Protein AF-A0A7S1W4M6-F1 (afdb_monomer)

Radius of gyration: 23.09 Å; Cα contacts (8 Å, |Δi|>4): 382; chains: 1; bounding box: 36×62×51 Å

Sequence (171 aa):
RIACGYRHSAAVGVDGSVFTWGWGGHGQLGHGDWKGLQRPQLVQALPRRVRDVACGGSHTLFVVDAAAGPGKTALHACGRNDDGQLGLGTAESACLPALISLDADIKCCALGWAHSLVIAESTPEVRARSTLLSQRTVSESLRRAASESVTRGDLDAFFAFFMNCLLQLMV

Solvent-accessible surface area (backbone atoms only — not comparable to full-atom values): 8923 Å² total; per-residue (Å²): 84,71,28,61,30,74,54,30,41,40,38,36,46,96,67,11,40,43,28,25,27,33,59,5,75,44,5,34,48,22,75,67,46,55,60,59,34,98,53,78,39,75,31,79,84,55,68,65,36,35,74,45,60,31,29,16,43,44,27,29,40,38,37,26,58,44,95,71,62,90,76,43,37,44,40,29,24,18,4,46,9,82,77,35,38,54,64,70,88,50,55,69,58,30,24,40,62,41,79,36,93,60,87,32,28,66,75,50,67,48,45,42,66,67,44,65,48,73,47,60,45,68,39,71,69,55,49,53,51,52,53,52,49,52,53,49,54,51,54,52,52,51,52,50,50,52,57,54,26,69,75,67,70,44,63,68,66,44,54,57,52,51,53,54,52,52,60,68,71,75,115

Secondary structure (DSSP, 8-state):
-EEE-SSEEEEE-TTS-EEEEE--TTSTT-SSSS--EEEEEE-TTS-S-EEEEEE-SSEEEEEEE-SSSTT-EEEEEEE--TTSTT-SSS---EEEEEEE--SEEEEEEEE-SS-EEEEEEEPHHHHHHHHHHHHHHHHHHHHHHHHHHHHHT-HHHHHHHHHHHHHHH--

Foldseek 3Di:
DKEDEPFKIWDADPQRWIWIFGQQLFLQRQCQDRGGHPDTDTNPLDDSFFPDKYYEQWKIKTWGDDPDDPQDIWIWMAGQQCLPQRVQPDRDGHNHTHTDDDQFRWPDKYYYHHHIDTDTHHDPVVVVVVLVVVVVVLVVVLVVLVVVCVVVVPVPVNVVSVVVSVVVNVD

Mean predicted aligned error: 10.69 Å

InterPro domains:
  IPR000408 Regulator of chromosome condensation, RCC1 [PF00415] (15-63)
  IPR000408 Regulator of chromosome condensation, RCC1 [PF00415] (75-119)
  IPR000408 Regulator of chromosome condensation, RCC1 [PS00626] (2-12)
  IPR000408 Regulator of chromosome condensation, RCC1 [PS00626] (53-63)
  IPR000408 Regulator of chromosome condensation, RCC1 [PS50012] (16-66)
  IPR000408 Regulator of chromosome condensation, RCC1 [PS50012] (73-122)
  IPR009091 Regulator of chromosome condensation 1/beta-lactamase-inhibitor protein II [G3DSA:2.130.10.30] (1-128)
  IPR009091 Regulator of chromosome condensation 1/beta-lactamase-inhibitor protein II [SSF50985] (2-121)
  IPR051210 Ubiquitin ligases and GEF domain-containing protein [PTHR22870] (1-122)

Nearest PDB structures (foldseek):
  6xzn-assembly2_B  TM=9.353E-01  e=2.847E-12  Arabidopsis thaliana
  8gqe-assembly1_B  TM=9.377E-01  e=3.441E-12  Arabidopsis thaliana
  6xzl-assembly1_A  TM=9.399E-01  e=1.008E-11  Arabidopsis thaliana
  6xzm-assembly2_B  TM=9.379E-01  e=1.113E-10  Arabidopsis thaliana
  5xgs-assembly1_B  TM=8.311E-01  e=7.217E-09  Homo sapiens

Organism: Alexandrium catenella (NCBI:txid2925)

Structure (mmCIF, N/CA/C/O backbone):
data_AF-A0A7S1W4M6-F1
#
_entry.id   AF-A0A7S1W4M6-F1
#
loop_
_atom_site.group_PDB
_atom_site.id
_atom_site.type_symbol
_atom_site.label_atom_id
_atom_site.label_alt_id
_atom_site.label_comp_id
_atom_site.label_asym_id
_atom_site.label_entity_id
_atom_site.label_seq_id
_atom_site.pdbx_PDB_ins_code
_atom_site.Cartn_x
_atom_site.Cartn_y
_atom_site.Cartn_z
_atom_site.occupancy
_atom_site.B_iso_or_equiv
_atom_site.auth_seq_id
_atom_site.auth_comp_id
_atom_site.auth_asym_id
_atom_site.auth_atom_id
_atom_site.pdbx_PDB_model_num
ATOM 1 N N . ARG A 1 1 ? -9.527 -6.614 -4.449 1.00 95.00 1 ARG A N 1
ATOM 2 C CA . ARG A 1 1 ? -9.272 -5.183 -4.795 1.00 95.00 1 ARG A CA 1
ATOM 3 C C . ARG A 1 1 ? -8.131 -5.121 -5.805 1.00 95.00 1 ARG A C 1
ATOM 5 O O . ARG A 1 1 ? -7.370 -6.079 -5.851 1.00 95.00 1 ARG A O 1
ATOM 12 N N . ILE A 1 2 ? -8.002 -4.053 -6.593 1.00 97.81 2 ILE A N 1
ATOM 13 C CA . ILE A 1 2 ? -6.869 -3.850 -7.514 1.00 97.81 2 ILE A CA 1
ATOM 14 C C . ILE A 1 2 ? -6.392 -2.399 -7.441 1.00 97.81 2 ILE A C 1
ATOM 16 O O . ILE A 1 2 ? -7.210 -1.510 -7.212 1.00 97.81 2 ILE A O 1
ATOM 20 N N . ALA A 1 3 ? -5.102 -2.172 -7.666 1.00 98.44 3 ALA A N 1
ATOM 21 C CA . ALA A 1 3 ? -4.518 -0.846 -7.818 1.00 98.44 3 ALA A CA 1
ATOM 22 C C . ALA A 1 3 ? -3.402 -0.869 -8.868 1.00 98.44 3 ALA A C 1
ATOM 24 O O . ALA A 1 3 ? -2.700 -1.870 -9.033 1.00 98.44 3 ALA A O 1
ATOM 25 N N . CYS A 1 4 ? -3.239 0.247 -9.573 1.00 98.12 4 CYS A N 1
ATOM 26 C CA . CYS A 1 4 ? -2.210 0.430 -10.588 1.00 98.12 4 CYS A CA 1
ATOM 27 C C . CYS A 1 4 ? -1.464 1.730 -10.306 1.00 98.12 4 CYS A C 1
ATOM 29 O O . CYS A 1 4 ? -2.086 2.779 -10.161 1.00 98.12 4 CYS A O 1
ATOM 31 N N . GLY A 1 5 ? -0.141 1.644 -10.224 1.00 97.94 5 GLY A N 1
ATOM 32 C CA . GLY A 1 5 ? 0.745 2.798 -10.152 1.00 97.94 5 GLY A CA 1
ATOM 33 C C 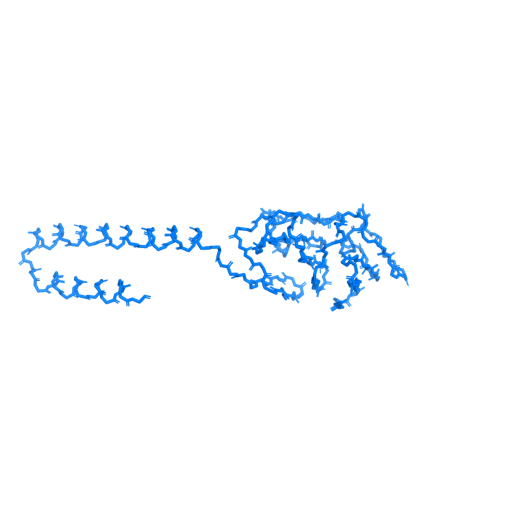. GLY A 1 5 ? 1.310 3.144 -11.526 1.00 97.94 5 GLY A C 1
ATOM 34 O O . GLY A 1 5 ? 0.849 2.647 -12.552 1.00 97.94 5 GLY A O 1
ATOM 35 N N . TYR A 1 6 ? 2.376 3.945 -11.560 1.00 98.31 6 TYR A N 1
ATOM 36 C CA . TYR A 1 6 ? 2.987 4.363 -12.830 1.00 98.31 6 TYR A CA 1
ATOM 37 C C . TYR A 1 6 ? 3.544 3.192 -13.661 1.00 98.31 6 TYR A C 1
ATOM 39 O O . TYR A 1 6 ? 3.413 3.172 -14.882 1.00 98.31 6 TYR A O 1
ATOM 47 N N . ARG A 1 7 ? 4.195 2.219 -13.006 1.00 98.38 7 ARG A N 1
ATOM 48 C CA . ARG A 1 7 ? 4.833 1.058 -13.663 1.00 98.38 7 ARG A CA 1
ATOM 49 C C . ARG A 1 7 ? 4.651 -0.262 -12.911 1.00 98.38 7 ARG A C 1
ATOM 51 O O . ARG A 1 7 ? 5.384 -1.210 -13.173 1.00 98.38 7 ARG A O 1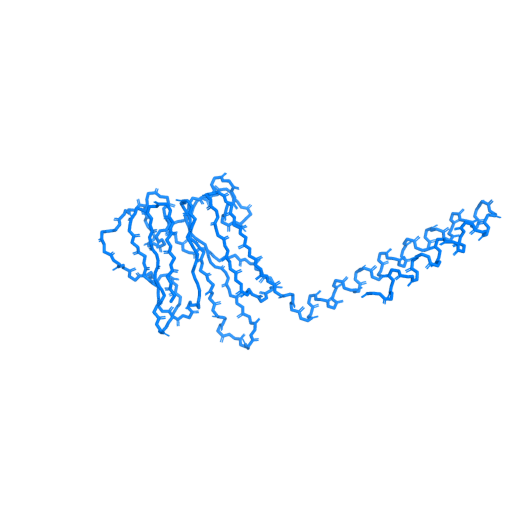
ATOM 58 N N . HIS A 1 8 ? 3.723 -0.329 -11.962 1.00 98.81 8 HIS A N 1
ATOM 59 C CA . HIS A 1 8 ? 3.462 -1.541 -11.186 1.00 98.81 8 HIS A CA 1
ATOM 60 C C . HIS A 1 8 ? 1.971 -1.698 -10.905 1.00 98.81 8 HIS A C 1
ATOM 62 O O . HIS A 1 8 ? 1.200 -0.741 -11.008 1.00 98.81 8 HIS A O 1
ATOM 68 N N . SER A 1 9 ? 1.581 -2.910 -10.547 1.00 98.81 9 SER A N 1
ATOM 69 C CA . SER A 1 9 ? 0.206 -3.276 -10.242 1.00 98.81 9 SER A CA 1
ATOM 70 C C . SER A 1 9 ? 0.163 -4.104 -8.969 1.00 98.81 9 SER A C 1
ATOM 72 O O . SER A 1 9 ? 1.110 -4.829 -8.654 1.00 98.81 9 SER A O 1
ATOM 74 N N . ALA A 1 10 ? -0.956 -4.004 -8.264 1.00 98.75 10 ALA A N 1
ATOM 75 C CA . ALA A 1 10 ? -1.254 -4.797 -7.090 1.00 98.75 10 ALA A CA 1
ATOM 76 C C . ALA A 1 10 ? -2.684 -5.344 -7.153 1.00 98.75 10 ALA A C 1
ATOM 78 O O . ALA A 1 10 ? -3.606 -4.679 -7.631 1.00 98.75 10 ALA A O 1
ATOM 79 N N . ALA A 1 11 ? -2.878 -6.550 -6.631 1.00 98.62 11 ALA A N 1
ATOM 80 C CA . ALA A 1 11 ? -4.180 -7.178 -6.477 1.00 98.62 11 ALA A CA 1
ATOM 81 C C . ALA A 1 11 ? -4.305 -7.816 -5.094 1.00 98.62 11 ALA A C 1
ATOM 83 O O . ALA A 1 11 ? -3.380 -8.459 -4.608 1.00 98.62 11 ALA A O 1
ATOM 84 N N . VAL A 1 12 ? -5.477 -7.658 -4.488 1.00 98.50 12 VAL A N 1
ATOM 85 C CA . VAL A 1 12 ? -5.847 -8.259 -3.204 1.00 98.50 12 VAL A CA 1
ATOM 86 C C . VAL A 1 12 ? -6.882 -9.348 -3.458 1.00 98.50 12 VAL A C 1
ATOM 88 O O . VAL A 1 12 ? -7.951 -9.053 -4.014 1.00 98.50 12 VAL A O 1
ATOM 91 N N . GLY A 1 13 ? -6.553 -10.575 -3.059 1.00 97.62 13 GLY A N 1
ATOM 92 C CA . GLY A 1 13 ? -7.419 -11.749 -3.107 1.00 97.62 13 GLY A CA 1
ATOM 93 C C . GLY A 1 13 ? -8.524 -11.718 -2.050 1.00 97.62 13 GLY A C 1
ATOM 94 O O . GLY A 1 13 ? -8.502 -10.918 -1.118 1.00 97.62 13 GLY A O 1
ATOM 95 N N . VAL A 1 14 ? -9.511 -12.605 -2.196 1.00 96.06 14 VAL A N 1
ATOM 96 C CA . VAL A 1 14 ? -10.651 -12.712 -1.259 1.00 96.06 14 VAL A CA 1
ATOM 97 C C . VAL A 1 14 ? -10.200 -13.149 0.139 1.00 96.06 14 VAL A C 1
ATOM 99 O O . VAL A 1 14 ? -10.805 -12.763 1.131 1.00 96.06 14 VAL A O 1
ATOM 102 N N . ASP A 1 15 ? -9.111 -13.909 0.221 1.00 95.81 15 ASP A N 1
ATOM 103 C CA . ASP A 1 15 ? -8.480 -14.340 1.470 1.00 95.81 15 ASP A CA 1
ATOM 104 C C . ASP A 1 15 ? -7.561 -13.269 2.087 1.00 95.81 15 ASP A C 1
ATOM 106 O O . ASP A 1 15 ? -6.840 -13.551 3.039 1.00 95.81 15 ASP A O 1
ATOM 110 N N . GLY A 1 16 ? -7.529 -12.055 1.527 1.00 96.88 16 GLY A N 1
ATOM 111 C CA . GLY A 1 16 ? -6.651 -10.976 1.974 1.00 96.88 16 GLY A CA 1
ATOM 112 C C . GLY A 1 16 ? -5.177 -11.168 1.606 1.00 96.88 16 GLY A C 1
ATOM 113 O O . GLY A 1 16 ? -4.325 -10.463 2.149 1.00 96.88 16 GLY A O 1
ATOM 114 N N . SER A 1 17 ? -4.854 -12.117 0.718 1.00 98.12 17 SER A N 1
ATOM 115 C CA . SER A 1 17 ? -3.524 -12.231 0.108 1.00 98.12 17 SER A CA 1
ATOM 116 C C . SER A 1 17 ? -3.267 -11.094 -0.885 1.00 98.12 17 SER A C 1
ATOM 118 O O . SER A 1 17 ? -4.192 -10.600 -1.530 1.00 98.12 17 SER A O 1
ATOM 120 N N . VAL A 1 18 ? -2.007 -10.672 -1.024 1.00 98.62 18 VAL A N 1
ATOM 121 C CA . VAL A 1 18 ? -1.618 -9.583 -1.934 1.00 98.62 18 VAL A CA 1
ATOM 122 C C . VAL A 1 18 ? -0.628 -10.074 -2.966 1.00 98.62 18 VAL A C 1
ATOM 124 O O . VAL A 1 18 ? 0.381 -10.686 -2.625 1.00 98.62 18 VAL A O 1
ATOM 127 N N . PHE A 1 19 ? -0.891 -9.735 -4.220 1.00 98.81 19 PHE A N 1
ATOM 128 C CA . PHE A 1 19 ? 0.003 -9.976 -5.337 1.00 98.81 19 PHE A CA 1
ATOM 129 C C . PHE A 1 19 ? 0.464 -8.652 -5.923 1.00 98.81 19 PHE A C 1
ATOM 131 O O . PHE A 1 19 ? -0.367 -7.781 -6.170 1.00 98.81 19 PHE A O 1
ATOM 138 N N . THR A 1 20 ? 1.758 -8.513 -6.194 1.00 98.88 20 THR A N 1
ATOM 139 C CA . THR A 1 20 ? 2.330 -7.340 -6.868 1.00 98.88 20 THR A CA 1
ATOM 140 C C . THR A 1 20 ? 3.169 -7.780 -8.066 1.00 98.88 20 THR A C 1
ATOM 142 O O . THR A 1 20 ? 3.672 -8.905 -8.123 1.00 98.88 20 THR A O 1
ATOM 145 N N . TRP A 1 21 ? 3.230 -6.931 -9.093 1.00 98.88 21 TRP A N 1
ATOM 146 C CA . TRP A 1 21 ? 4.058 -7.140 -10.283 1.00 98.88 21 TRP A CA 1
ATOM 147 C C . TRP A 1 21 ? 4.322 -5.828 -11.025 1.00 98.88 21 TRP A C 1
ATOM 149 O O . TRP A 1 21 ? 3.738 -4.789 -10.722 1.00 98.88 21 TRP A O 1
ATOM 159 N N . GLY A 1 22 ? 5.207 -5.879 -12.016 1.00 98.81 22 GLY A N 1
ATOM 160 C CA . GLY A 1 22 ? 5.679 -4.738 -12.791 1.00 98.81 22 GLY A CA 1
ATOM 161 C C . GLY A 1 22 ? 7.089 -4.315 -12.387 1.00 98.81 22 GLY A C 1
ATOM 162 O O . GLY A 1 22 ? 7.920 -5.134 -12.000 1.00 98.81 22 GLY A O 1
ATOM 163 N N . TRP A 1 23 ? 7.390 -3.029 -12.517 1.00 98.62 23 TRP A N 1
ATOM 164 C CA . TRP A 1 23 ? 8.691 -2.463 -12.180 1.00 98.62 23 TRP A CA 1
ATOM 165 C C . TRP A 1 23 ? 8.859 -2.338 -10.658 1.00 98.62 23 TRP A C 1
ATOM 167 O O . TRP A 1 23 ? 8.006 -1.763 -9.985 1.00 98.62 23 TRP A O 1
ATOM 177 N N . GLY A 1 24 ? 9.971 -2.858 -10.131 1.00 98.25 24 GLY A N 1
ATOM 178 C CA . GLY A 1 24 ? 10.270 -2.902 -8.693 1.00 98.25 24 GLY A CA 1
ATOM 179 C C . GLY A 1 24 ? 11.581 -2.226 -8.295 1.00 98.25 24 GLY A C 1
ATOM 180 O O . GLY A 1 24 ? 12.074 -2.468 -7.201 1.00 98.25 24 GLY A O 1
ATOM 181 N N . GLY A 1 25 ? 12.159 -1.390 -9.164 1.00 98.50 25 GLY A N 1
ATOM 182 C CA . GLY A 1 25 ? 13.467 -0.760 -8.933 1.00 98.50 25 GLY A CA 1
ATOM 183 C C . GLY A 1 25 ? 13.518 0.225 -7.761 1.00 98.50 25 GLY A C 1
ATOM 184 O O . GLY A 1 25 ? 14.605 0.625 -7.362 1.00 98.50 25 GLY A O 1
ATOM 185 N N . HIS A 1 26 ? 12.369 0.588 -7.186 1.00 98.44 26 HIS A N 1
ATOM 186 C CA . HIS A 1 26 ? 12.265 1.347 -5.941 1.00 98.44 26 HIS A CA 1
ATOM 187 C C . HIS A 1 26 ? 11.682 0.508 -4.792 1.00 98.44 26 HIS A C 1
ATOM 189 O O . HIS A 1 26 ? 11.292 1.068 -3.779 1.00 98.44 26 HIS A O 1
ATOM 195 N N . GLY A 1 27 ? 11.599 -0.819 -4.920 1.00 98.56 27 GLY A N 1
ATOM 196 C CA . GLY A 1 27 ? 11.104 -1.690 -3.852 1.00 98.56 27 GLY A CA 1
ATOM 197 C C . GLY A 1 27 ? 9.578 -1.681 -3.691 1.00 98.56 27 GLY A C 1
ATOM 198 O O . GLY A 1 27 ? 9.055 -2.318 -2.779 1.00 98.56 27 GLY A O 1
ATOM 199 N N . GLN A 1 28 ? 8.839 -1.026 -4.598 1.00 98.75 28 GLN A N 1
ATOM 200 C CA . GLN A 1 28 ? 7.375 -0.859 -4.510 1.00 98.75 28 GLN A CA 1
ATOM 201 C C . GLN A 1 28 ? 6.574 -2.164 -4.604 1.00 98.75 28 GLN A C 1
ATOM 203 O O . GLN A 1 28 ? 5.364 -2.161 -4.392 1.00 98.75 28 GLN A O 1
ATOM 208 N N . LEU A 1 29 ? 7.222 -3.279 -4.951 1.00 98.81 29 LEU A N 1
ATOM 209 C CA . LEU A 1 29 ? 6.570 -4.585 -4.989 1.00 98.81 29 LEU A CA 1
ATOM 210 C C . LEU A 1 29 ? 6.532 -5.252 -3.606 1.00 98.81 29 LEU A C 1
ATOM 212 O O . LEU A 1 29 ? 5.687 -6.113 -3.384 1.00 98.81 29 LEU A O 1
ATOM 216 N N . GLY A 1 30 ? 7.396 -4.850 -2.663 1.00 98.62 30 GLY A N 1
ATOM 217 C CA . GLY A 1 30 ? 7.371 -5.361 -1.287 1.00 98.62 30 GLY A CA 1
ATOM 218 C C . GLY A 1 30 ? 7.958 -6.767 -1.095 1.00 98.62 30 GLY A C 1
ATOM 219 O O . GLY A 1 30 ? 7.643 -7.422 -0.104 1.00 98.62 30 GLY A O 1
ATOM 220 N N . HIS A 1 31 ? 8.783 -7.262 -2.024 1.00 98.56 31 HIS A N 1
ATOM 221 C CA . HIS A 1 31 ? 9.345 -8.623 -1.966 1.00 98.56 31 HIS A CA 1
ATOM 222 C C . HIS A 1 31 ? 10.704 -8.732 -1.257 1.00 98.56 31 HIS A C 1
ATOM 224 O O . HIS A 1 31 ? 11.279 -9.816 -1.218 1.00 98.56 31 HIS A O 1
ATOM 230 N N . GLY A 1 32 ? 11.218 -7.640 -0.688 1.00 98.38 32 GLY A N 1
ATOM 231 C CA . GLY A 1 32 ? 12.528 -7.610 -0.032 1.00 98.38 32 GLY A CA 1
ATOM 232 C C . GLY A 1 32 ? 13.707 -7.418 -0.981 1.00 98.38 32 GLY A C 1
ATOM 233 O O . GLY A 1 32 ? 14.855 -7.536 -0.565 1.00 98.38 32 GLY A O 1
ATOM 234 N N . ASP A 1 33 ? 13.440 -7.074 -2.239 1.00 97.94 33 ASP A N 1
ATOM 235 C CA . ASP A 1 33 ? 14.454 -6.705 -3.218 1.00 97.94 33 ASP A CA 1
ATOM 236 C C . ASP A 1 33 ? 14.004 -5.518 -4.090 1.00 97.94 33 ASP A C 1
ATOM 238 O O . ASP A 1 33 ? 12.923 -4.952 -3.910 1.00 97.94 33 ASP A O 1
ATOM 242 N N . TRP A 1 34 ? 14.878 -5.116 -5.013 1.00 98.38 34 TRP A N 1
ATOM 243 C CA . TRP A 1 34 ? 14.686 -3.979 -5.918 1.00 98.38 34 TRP A CA 1
ATOM 244 C C . TRP A 1 34 ? 14.454 -4.439 -7.365 1.00 98.38 34 TRP A C 1
ATOM 246 O O . TRP A 1 34 ? 14.863 -3.772 -8.317 1.00 98.38 34 TRP A O 1
ATOM 256 N N . LYS A 1 35 ? 13.877 -5.633 -7.562 1.00 98.31 35 LYS A N 1
ATOM 257 C CA . LYS A 1 35 ? 13.697 -6.235 -8.889 1.00 98.31 35 LYS A CA 1
ATOM 258 C C . LYS A 1 35 ? 12.257 -6.108 -9.364 1.00 98.31 35 LYS A C 1
ATOM 260 O O . LYS A 1 35 ? 11.309 -6.132 -8.589 1.00 98.31 35 LYS A O 1
ATOM 265 N N . GLY A 1 36 ? 12.092 -5.973 -10.679 1.00 98.44 36 GLY A N 1
ATOM 266 C CA . GLY A 1 36 ? 10.780 -6.059 -11.316 1.00 98.44 36 GLY A CA 1
ATOM 267 C C . GLY A 1 36 ? 10.327 -7.505 -11.512 1.00 98.44 36 GLY A C 1
ATOM 268 O O . GLY A 1 36 ? 11.151 -8.403 -11.688 1.00 98.44 36 GLY A O 1
ATOM 269 N N . LEU A 1 37 ? 9.013 -7.710 -11.553 1.00 98.69 37 LEU A N 1
ATOM 270 C CA . LEU A 1 37 ? 8.375 -9.001 -11.788 1.00 98.69 37 LEU A CA 1
ATOM 271 C C . LEU A 1 37 ? 7.440 -8.923 -12.993 1.00 98.69 37 LEU A C 1
ATOM 273 O O . LEU A 1 37 ? 6.623 -8.015 -13.105 1.00 98.69 37 LEU A O 1
ATOM 277 N N . GLN A 1 38 ? 7.528 -9.903 -13.889 1.00 98.44 38 GLN A N 1
ATOM 278 C CA . GLN A 1 38 ? 6.700 -9.954 -15.104 1.00 98.44 38 GLN A CA 1
ATOM 279 C C . GLN A 1 38 ? 5.351 -10.653 -14.886 1.00 98.44 38 GLN A C 1
ATOM 281 O O . GLN A 1 38 ? 4.531 -10.730 -15.797 1.00 98.44 38 GLN A O 1
ATOM 286 N N . ARG A 1 39 ? 5.132 -11.219 -13.696 1.00 98.44 39 ARG A N 1
ATOM 287 C CA . ARG A 1 39 ? 3.927 -11.966 -13.329 1.00 98.44 39 ARG A CA 1
ATOM 288 C C . ARG A 1 39 ? 3.528 -11.616 -11.896 1.00 98.44 39 ARG A C 1
ATOM 290 O O . ARG A 1 39 ? 4.432 -11.374 -11.096 1.00 98.44 39 ARG A O 1
ATOM 297 N N . PRO A 1 40 ? 2.222 -11.622 -11.566 1.00 98.69 40 PRO A N 1
ATOM 298 C CA . PRO A 1 40 ? 1.755 -11.469 -10.192 1.00 98.69 40 PRO A CA 1
ATOM 299 C C . PRO A 1 40 ? 2.453 -12.451 -9.251 1.00 98.69 40 PRO A C 1
ATOM 301 O O . PRO A 1 40 ? 2.443 -13.657 -9.502 1.00 98.69 40 PRO A O 1
ATOM 304 N N . GLN A 1 41 ? 3.031 -11.944 -8.163 1.00 98.81 41 GLN A N 1
ATOM 305 C CA . GLN A 1 41 ? 3.679 -12.761 -7.141 1.00 98.81 41 GLN A CA 1
ATOM 306 C C . GLN A 1 41 ? 3.179 -12.381 -5.751 1.00 98.81 41 GLN A C 1
ATOM 308 O O . GLN A 1 41 ? 2.968 -11.209 -5.457 1.00 98.81 41 GLN A O 1
ATOM 313 N N . LEU A 1 42 ? 2.997 -13.385 -4.893 1.00 98.69 42 LEU A N 1
ATOM 314 C CA . LEU A 1 42 ? 2.528 -13.203 -3.522 1.00 98.69 42 LEU A CA 1
ATOM 315 C C . LEU A 1 42 ? 3.557 -12.431 -2.680 1.00 98.69 42 LEU A C 1
ATOM 317 O O . LEU A 1 42 ? 4.726 -12.818 -2.595 1.00 98.69 42 LEU A O 1
ATOM 321 N N . VAL A 1 43 ? 3.107 -11.370 -2.014 1.00 98.62 43 VAL A N 1
ATOM 322 C CA . VAL A 1 43 ? 3.895 -10.603 -1.042 1.00 98.62 43 VAL A CA 1
ATOM 323 C C . VAL A 1 43 ? 3.879 -11.332 0.303 1.00 98.62 43 VAL A C 1
ATOM 325 O O . VAL A 1 43 ? 2.977 -11.152 1.115 1.00 98.62 43 VAL A O 1
ATOM 328 N N . GLN A 1 44 ? 4.887 -12.175 0.540 1.00 98.19 44 GLN A N 1
ATOM 329 C CA . GLN A 1 44 ? 4.969 -13.040 1.732 1.00 98.19 44 GLN A CA 1
ATOM 330 C C . GLN A 1 44 ? 5.080 -12.272 3.057 1.00 98.19 44 GLN A C 1
ATOM 332 O O . GLN A 1 44 ? 4.709 -12.790 4.104 1.00 98.19 44 GLN A O 1
ATOM 337 N N . ALA A 1 45 ? 5.603 -11.045 3.017 1.00 97.69 45 ALA A N 1
ATOM 338 C CA . ALA A 1 45 ? 5.828 -10.228 4.205 1.00 97.69 45 ALA A CA 1
ATOM 339 C C . ALA A 1 45 ? 4.536 -9.652 4.817 1.00 97.69 45 ALA A C 1
ATOM 341 O O . ALA A 1 45 ? 4.571 -9.139 5.933 1.00 97.69 45 ALA A O 1
ATOM 342 N N . LEU A 1 46 ? 3.402 -9.723 4.107 1.00 97.12 46 LEU A N 1
ATOM 343 C CA . LEU A 1 46 ? 2.106 -9.252 4.596 1.00 97.12 46 LEU A CA 1
ATOM 344 C C . LEU A 1 46 ? 1.256 -10.416 5.123 1.00 97.12 46 LEU A C 1
ATOM 346 O O . LEU A 1 46 ? 1.253 -11.501 4.536 1.00 97.12 46 LEU A O 1
ATOM 350 N N . PRO A 1 47 ? 0.470 -10.205 6.193 1.00 94.56 47 PRO A N 1
ATOM 351 C CA . PRO A 1 47 ? -0.511 -11.191 6.621 1.00 94.56 47 PRO A CA 1
ATOM 352 C C . PRO A 1 47 ? -1.652 -11.295 5.599 1.00 94.56 47 PRO A C 1
ATOM 354 O O . PRO A 1 47 ? -1.993 -10.325 4.923 1.00 94.56 47 PRO A O 1
ATOM 357 N N . ARG A 1 48 ? -2.318 -12.455 5.552 1.00 95.06 48 ARG A N 1
ATOM 358 C CA . ARG A 1 48 ? -3.533 -12.692 4.747 1.00 95.06 48 ARG A CA 1
ATOM 359 C C . ARG A 1 48 ? -4.771 -12.035 5.365 1.00 95.06 48 ARG A C 1
ATOM 361 O O . ARG A 1 48 ? -5.690 -12.702 5.824 1.00 95.06 48 ARG A O 1
ATOM 368 N N . ARG A 1 49 ? -4.708 -10.713 5.501 1.00 94.94 49 ARG A N 1
ATOM 369 C CA . ARG A 1 49 ? -5.740 -9.826 6.065 1.00 94.94 49 ARG A CA 1
ATOM 370 C C . ARG A 1 49 ? -5.687 -8.440 5.421 1.00 94.94 49 ARG A C 1
ATOM 372 O O . ARG A 1 49 ? -6.118 -7.455 6.015 1.00 94.94 49 ARG A O 1
ATOM 379 N N . VAL A 1 50 ? -5.085 -8.329 4.238 1.00 96.12 50 VAL A N 1
ATOM 380 C CA . VAL A 1 50 ? -5.072 -7.060 3.515 1.00 96.12 50 VAL A CA 1
ATOM 381 C C . VAL A 1 50 ? -6.464 -6.833 2.952 1.00 96.12 50 VAL A C 1
ATOM 383 O O . VAL A 1 50 ? -6.988 -7.681 2.235 1.00 96.12 50 VAL A O 1
ATOM 386 N N . ARG A 1 51 ? -7.071 -5.698 3.290 1.00 94.69 51 ARG A N 1
ATOM 387 C CA . ARG A 1 51 ? -8.424 -5.348 2.846 1.00 94.69 51 ARG A CA 1
ATOM 388 C C . ARG A 1 51 ? -8.411 -4.406 1.648 1.00 94.69 51 ARG A C 1
ATOM 390 O O . ARG A 1 51 ? -9.355 -4.412 0.857 1.00 94.69 51 ARG A O 1
ATOM 397 N N . ASP A 1 52 ? -7.364 -3.589 1.529 1.00 96.00 52 ASP A N 1
ATOM 398 C CA . ASP A 1 52 ? -7.233 -2.589 0.476 1.00 96.00 52 ASP A CA 1
ATOM 399 C C . ASP A 1 52 ? -5.772 -2.296 0.123 1.00 96.00 52 ASP A C 1
ATOM 401 O O . ASP A 1 52 ? -4.862 -2.531 0.922 1.00 96.00 52 ASP A O 1
ATOM 405 N N . VAL A 1 53 ? -5.564 -1.794 -1.092 1.00 98.19 53 VAL A N 1
ATOM 406 C CA . VAL A 1 53 ? -4.244 -1.454 -1.628 1.00 98.19 53 VAL A CA 1
ATOM 407 C C . VAL A 1 53 ? -4.338 -0.206 -2.496 1.00 98.19 53 VAL A C 1
ATOM 409 O O . VAL A 1 53 ? -5.291 -0.049 -3.257 1.00 98.19 53 VAL A O 1
ATOM 412 N N . ALA A 1 54 ? -3.325 0.651 -2.423 1.00 98.50 54 ALA A N 1
ATOM 413 C CA . ALA A 1 54 ? -3.150 1.774 -3.333 1.00 98.50 54 ALA A CA 1
ATOM 414 C C . ALA A 1 54 ? -1.730 1.764 -3.902 1.00 98.50 54 ALA A C 1
ATOM 416 O O . ALA A 1 54 ? -0.782 1.375 -3.219 1.00 98.50 54 ALA A O 1
ATOM 417 N N . CYS A 1 55 ? -1.584 2.235 -5.141 1.00 98.56 55 CYS A N 1
ATOM 418 C CA . CYS A 1 55 ? -0.308 2.312 -5.850 1.00 98.56 55 CYS A 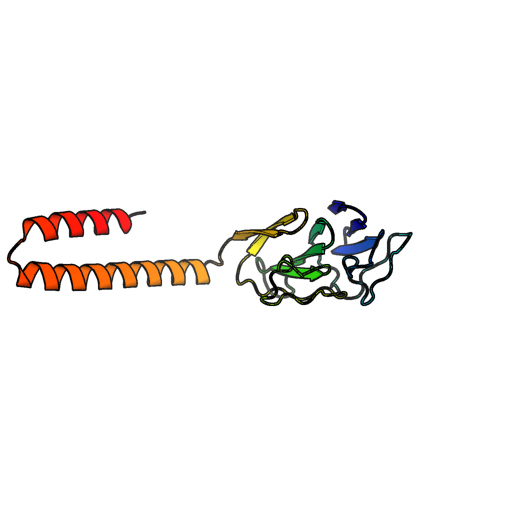CA 1
ATOM 419 C C . CYS A 1 55 ? -0.063 3.743 -6.342 1.00 98.56 55 CYS A C 1
ATOM 421 O O . CYS A 1 55 ? -0.910 4.315 -7.022 1.00 98.56 55 CYS A O 1
ATOM 423 N N . GLY A 1 56 ? 1.097 4.308 -6.010 1.00 98.38 56 GLY A N 1
ATOM 424 C CA . GLY A 1 56 ? 1.532 5.634 -6.449 1.00 98.38 56 GLY A CA 1
ATOM 425 C C . GLY A 1 56 ? 2.517 5.585 -7.618 1.00 98.38 56 GLY A C 1
ATOM 426 O O . GLY A 1 56 ? 2.622 4.596 -8.352 1.00 98.38 56 GLY A O 1
ATOM 427 N N . GLY A 1 57 ? 3.308 6.650 -7.778 1.00 98.44 57 GLY A N 1
ATOM 428 C CA . GLY A 1 57 ? 4.355 6.709 -8.806 1.00 98.44 57 GLY A CA 1
ATOM 429 C C . GLY A 1 57 ? 5.398 5.598 -8.647 1.00 98.44 57 GLY A C 1
ATOM 430 O O . GLY A 1 57 ? 5.759 4.914 -9.604 1.00 98.44 57 GLY A O 1
ATOM 431 N N . SER A 1 58 ? 5.881 5.376 -7.425 1.00 98.50 58 SER A N 1
ATOM 432 C CA . SER A 1 58 ? 6.892 4.349 -7.122 1.00 98.50 58 SER A CA 1
ATOM 433 C C . SER A 1 58 ? 6.820 3.823 -5.689 1.00 98.50 58 SER A C 1
ATOM 435 O O . SER A 1 58 ? 7.838 3.462 -5.111 1.00 98.50 58 SER A O 1
ATOM 437 N N . HIS A 1 59 ? 5.622 3.794 -5.114 1.00 98.81 59 HIS A N 1
ATOM 438 C CA . HIS A 1 59 ? 5.360 3.265 -3.780 1.00 98.81 59 HIS A CA 1
ATOM 439 C C . HIS A 1 59 ? 3.956 2.665 -3.707 1.00 98.81 59 HIS A C 1
ATOM 441 O O . HIS A 1 59 ? 3.112 2.953 -4.562 1.00 98.81 59 HIS A O 1
ATOM 447 N N . THR A 1 60 ? 3.734 1.845 -2.689 1.00 98.81 60 THR A N 1
ATOM 448 C CA . THR A 1 60 ? 2.509 1.074 -2.480 1.00 98.81 60 THR A CA 1
ATOM 449 C C . THR A 1 60 ? 2.114 1.152 -1.016 1.00 98.81 60 THR A C 1
ATOM 451 O O . THR A 1 60 ? 2.970 1.012 -0.141 1.00 98.81 60 THR A O 1
ATOM 454 N N . LEU A 1 61 ? 0.821 1.346 -0.756 1.00 98.44 61 LEU A N 1
ATOM 455 C CA . LEU A 1 61 ? 0.226 1.259 0.576 1.00 98.44 61 LEU A CA 1
ATOM 456 C C . LEU A 1 61 ? -0.697 0.053 0.666 1.00 98.44 61 LEU A C 1
ATOM 458 O O . LEU A 1 61 ? -1.460 -0.225 -0.259 1.00 98.44 61 LEU A O 1
ATOM 462 N N . PHE A 1 62 ? -0.670 -0.611 1.816 1.00 97.75 62 PHE A N 1
ATOM 463 C CA . PHE A 1 62 ? -1.521 -1.746 2.143 1.00 97.75 62 PHE A CA 1
ATOM 464 C C . PHE A 1 62 ? -2.283 -1.442 3.428 1.00 97.75 62 PHE A C 1
ATOM 466 O O . PHE A 1 62 ? -1.678 -1.139 4.458 1.00 97.75 62 PHE A O 1
ATOM 473 N N . VAL A 1 63 ? -3.608 -1.553 3.375 1.00 95.94 63 VAL A N 1
ATOM 474 C CA . VAL A 1 63 ? -4.469 -1.450 4.556 1.00 95.94 63 VAL A CA 1
ATOM 475 C C . VAL A 1 63 ? -4.782 -2.858 5.034 1.00 95.94 63 VAL A C 1
ATOM 477 O O . VAL A 1 63 ? -5.365 -3.661 4.302 1.00 95.94 63 VAL A O 1
ATOM 480 N N . VAL A 1 64 ? -4.381 -3.157 6.262 1.00 94.38 64 VAL A N 1
ATOM 481 C CA . VAL A 1 64 ? -4.434 -4.491 6.853 1.00 94.38 64 VAL A CA 1
ATOM 482 C C . VAL A 1 64 ? -5.362 -4.472 8.056 1.00 94.38 64 VAL A C 1
ATOM 484 O O . VAL A 1 64 ? -5.201 -3.641 8.947 1.00 94.38 64 VAL A O 1
ATOM 487 N N . ASP A 1 65 ? -6.304 -5.405 8.123 1.00 91.06 65 ASP A N 1
ATOM 488 C CA . ASP A 1 65 ? -7.141 -5.550 9.313 1.00 91.06 65 ASP A CA 1
ATOM 489 C C . ASP A 1 65 ? -6.299 -6.075 10.492 1.00 91.06 65 ASP A C 1
ATOM 491 O O . ASP A 1 65 ? -5.496 -7.017 10.356 1.00 91.06 65 ASP A O 1
ATOM 495 N N . ALA A 1 66 ? -6.452 -5.458 11.670 1.00 81.88 66 ALA A N 1
ATOM 496 C CA . ALA A 1 66 ? -5.727 -5.881 12.862 1.00 81.88 66 ALA A CA 1
ATOM 497 C C . ALA A 1 66 ? -6.153 -7.286 13.306 1.00 81.88 66 ALA A C 1
ATOM 499 O O . ALA A 1 66 ? -7.287 -7.720 13.122 1.00 81.88 66 ALA A O 1
ATOM 500 N N . ALA A 1 67 ? -5.226 -8.000 13.945 1.00 74.12 67 ALA A N 1
ATOM 501 C CA . ALA A 1 67 ? -5.505 -9.326 14.492 1.00 74.12 67 ALA A CA 1
ATOM 502 C C . ALA A 1 67 ? -6.370 -9.290 15.770 1.00 74.12 67 ALA A C 1
ATOM 504 O O . ALA A 1 67 ? -6.953 -10.310 16.126 1.00 74.12 67 ALA A O 1
ATOM 505 N N . ALA A 1 68 ? -6.436 -8.151 16.472 1.00 62.09 68 ALA A N 1
ATOM 506 C CA . ALA A 1 68 ? -7.061 -8.029 17.787 1.00 62.09 68 ALA A CA 1
ATOM 507 C C . ALA A 1 68 ? -8.118 -6.913 17.811 1.00 62.09 68 ALA A C 1
ATOM 509 O O . ALA A 1 68 ? -7.787 -5.731 17.896 1.00 62.09 68 ALA A O 1
ATOM 510 N N . GLY A 1 69 ? -9.388 -7.323 17.795 1.00 57.09 69 GLY A N 1
ATOM 511 C CA . GLY A 1 69 ? -10.552 -6.466 18.016 1.00 57.09 69 GLY A CA 1
ATOM 512 C C . GLY A 1 69 ? -11.076 -5.740 16.765 1.00 57.09 69 GLY A C 1
ATOM 513 O O . GLY A 1 69 ? -10.308 -5.426 15.855 1.00 57.09 69 GLY A O 1
ATOM 514 N N . PRO A 1 70 ? -12.392 -5.474 16.701 1.00 58.88 70 PRO A N 1
ATOM 515 C CA . PRO A 1 70 ? -12.991 -4.714 15.608 1.00 58.88 70 PRO A CA 1
ATOM 516 C C . PRO A 1 70 ? -12.473 -3.265 15.585 1.00 58.88 70 PRO A C 1
ATOM 518 O O . PRO A 1 70 ? -12.315 -2.641 16.632 1.00 58.88 70 PRO A O 1
ATOM 521 N N . GLY A 1 71 ? -12.241 -2.721 14.385 1.00 63.50 71 GLY A N 1
ATOM 522 C CA . GLY A 1 71 ? -11.958 -1.292 14.175 1.00 63.50 71 GLY A CA 1
ATOM 523 C C . GLY A 1 71 ? -10.504 -0.851 14.360 1.00 63.50 71 GLY A C 1
ATOM 524 O O . GLY A 1 71 ? -10.243 0.348 14.378 1.00 63.50 71 GLY A O 1
ATOM 525 N N . LYS A 1 72 ? -9.549 -1.780 14.499 1.00 75.25 72 LYS A N 1
ATOM 526 C CA . LYS A 1 72 ? -8.121 -1.457 14.370 1.00 75.25 72 LYS A CA 1
ATOM 527 C C . LYS A 1 72 ? -7.611 -1.921 13.011 1.00 75.25 72 LYS A C 1
ATOM 529 O O . LYS A 1 72 ? -7.819 -3.065 12.612 1.00 75.25 72 LYS A O 1
ATOM 534 N N . THR A 1 73 ? -6.905 -1.039 12.322 1.00 87.69 73 THR A N 1
ATOM 535 C CA . THR A 1 73 ? -6.253 -1.312 11.038 1.00 87.69 73 THR A CA 1
ATOM 536 C C . THR A 1 73 ? -4.781 -0.951 11.137 1.00 87.69 73 THR A C 1
ATOM 538 O O . THR A 1 73 ? -4.439 0.076 11.716 1.00 87.69 73 THR A O 1
ATOM 541 N N . ALA A 1 74 ? -3.917 -1.767 10.548 1.00 90.75 74 ALA A N 1
ATOM 542 C CA . ALA A 1 74 ? -2.518 -1.439 10.336 1.00 90.75 74 ALA A CA 1
ATOM 543 C C . ALA A 1 74 ? -2.326 -0.911 8.912 1.00 90.75 74 ALA A C 1
ATOM 545 O O . ALA A 1 74 ? -2.904 -1.434 7.956 1.00 90.75 74 ALA A O 1
ATOM 546 N N . LEU A 1 75 ? -1.496 0.117 8.768 1.00 95.19 75 LEU A N 1
ATOM 547 C CA . LEU A 1 75 ? -1.090 0.644 7.474 1.00 95.19 75 LEU A CA 1
ATOM 548 C C . LEU A 1 75 ? 0.354 0.222 7.215 1.00 95.19 75 LEU A C 1
ATOM 550 O O . LEU A 1 75 ? 1.218 0.439 8.059 1.00 95.19 75 LEU A O 1
ATOM 554 N N . HIS A 1 76 ? 0.617 -0.383 6.062 1.00 97.69 76 HIS A N 1
ATOM 555 C CA . HIS A 1 76 ? 1.968 -0.742 5.641 1.00 97.69 76 HIS A CA 1
ATOM 556 C C . HIS A 1 76 ? 2.334 -0.044 4.336 1.00 97.69 76 HIS A C 1
ATOM 558 O O . HIS A 1 76 ? 1.466 0.168 3.491 1.00 97.69 76 HIS A O 1
ATOM 564 N N . ALA A 1 77 ? 3.618 0.251 4.149 1.00 98.38 77 ALA A N 1
ATOM 565 C CA . ALA A 1 77 ? 4.127 0.908 2.954 1.00 98.38 77 ALA A CA 1
ATOM 566 C C . ALA A 1 77 ? 5.440 0.302 2.464 1.00 98.38 77 ALA A C 1
ATOM 568 O O . ALA A 1 77 ? 6.291 -0.085 3.260 1.00 98.38 77 ALA A O 1
ATOM 569 N N . CYS A 1 78 ? 5.628 0.255 1.150 1.00 98.75 78 CYS A N 1
ATOM 570 C CA . CYS A 1 78 ? 6.923 -0.023 0.532 1.00 98.75 78 CYS A CA 1
ATOM 571 C C . CYS A 1 78 ? 7.110 0.836 -0.718 1.00 98.75 78 CYS A C 1
ATOM 573 O O . CYS A 1 78 ? 6.147 1.350 -1.289 1.00 98.75 78 CYS A O 1
ATOM 575 N N . GLY A 1 79 ? 8.351 0.982 -1.162 1.00 98.75 79 GLY A N 1
ATOM 576 C CA . GLY A 1 79 ? 8.703 1.761 -2.334 1.00 98.75 79 GLY A CA 1
ATOM 577 C C . GLY A 1 79 ? 9.704 2.872 -2.069 1.00 98.75 79 GLY A C 1
ATOM 578 O O . GLY A 1 79 ? 10.398 2.907 -1.049 1.00 98.75 79 GLY A O 1
ATOM 579 N N . ARG A 1 80 ? 9.726 3.803 -3.022 1.00 98.62 80 ARG A N 1
ATOM 580 C CA . ARG A 1 80 ? 10.468 5.057 -2.960 1.00 98.62 80 ARG A CA 1
ATOM 581 C C . ARG A 1 80 ? 9.984 5.894 -1.781 1.00 98.62 80 ARG A C 1
ATOM 583 O O . ARG A 1 80 ? 8.775 6.004 -1.599 1.00 98.62 80 ARG A O 1
ATOM 590 N N . ASN A 1 81 ? 10.910 6.512 -1.055 1.00 98.50 81 ASN A N 1
ATOM 591 C CA . ASN A 1 81 ? 10.607 7.372 0.091 1.00 98.50 81 ASN A CA 1
ATOM 592 C C . ASN A 1 81 ? 11.402 8.691 0.129 1.00 98.50 81 ASN A C 1
ATOM 594 O O . ASN A 1 81 ? 11.435 9.350 1.162 1.00 98.50 81 ASN A O 1
ATOM 598 N N . ASP A 1 82 ? 12.053 9.079 -0.968 1.00 97.88 82 ASP A N 1
ATOM 599 C CA . ASP A 1 82 ? 12.925 10.264 -0.995 1.00 97.88 82 ASP A CA 1
ATOM 600 C C . ASP A 1 82 ? 12.184 11.571 -0.632 1.00 97.88 82 ASP A C 1
ATOM 602 O O . ASP A 1 82 ? 12.801 12.510 -0.137 1.00 97.88 82 ASP A O 1
ATOM 606 N N . ASP A 1 83 ? 10.864 11.616 -0.848 1.00 97.62 83 ASP A N 1
ATOM 607 C CA . ASP A 1 83 ? 9.974 12.745 -0.539 1.00 97.62 83 ASP A CA 1
ATOM 608 C C . ASP A 1 83 ? 9.154 12.513 0.750 1.00 97.62 83 ASP A C 1
ATOM 610 O O . ASP A 1 83 ? 8.246 13.280 1.071 1.00 97.62 83 ASP A O 1
ATOM 614 N N . GLY A 1 84 ? 9.419 11.425 1.482 1.00 97.88 84 GLY A N 1
ATOM 615 C CA . GLY A 1 84 ? 8.651 11.028 2.665 1.00 97.88 84 GLY A CA 1
ATOM 616 C C . GLY A 1 84 ? 7.291 10.394 2.352 1.00 97.88 84 GLY A C 1
ATOM 617 O O . GLY A 1 84 ? 6.443 10.283 3.240 1.00 97.88 84 GLY A O 1
ATOM 618 N N . GLN A 1 85 ? 7.053 9.959 1.110 1.00 97.88 85 GLN A N 1
ATOM 619 C CA . GLN A 1 85 ? 5.768 9.398 0.679 1.00 97.88 85 GLN A CA 1
ATOM 620 C C . GLN A 1 85 ? 5.354 8.122 1.435 1.00 97.88 85 GLN A C 1
ATOM 622 O O . GLN A 1 85 ? 4.168 7.802 1.461 1.00 97.88 85 GLN A O 1
ATOM 627 N N . LEU A 1 86 ? 6.274 7.399 2.084 1.00 98.19 86 LEU A N 1
ATOM 628 C CA . LEU A 1 86 ? 5.917 6.255 2.931 1.00 98.19 86 LEU A CA 1
ATOM 629 C C . LEU A 1 86 ? 5.421 6.675 4.321 1.00 98.19 86 LEU A C 1
ATOM 631 O O . LEU A 1 86 ? 4.904 5.835 5.042 1.00 98.19 86 LEU A O 1
ATOM 635 N N . GLY A 1 87 ? 5.582 7.934 4.738 1.00 96.88 87 GLY A N 1
ATOM 636 C CA . GLY A 1 87 ? 5.086 8.402 6.038 1.00 96.88 87 GLY A CA 1
ATOM 637 C C . GLY A 1 87 ? 5.762 7.754 7.255 1.00 96.88 87 GLY A C 1
ATOM 638 O O . GLY A 1 87 ? 5.1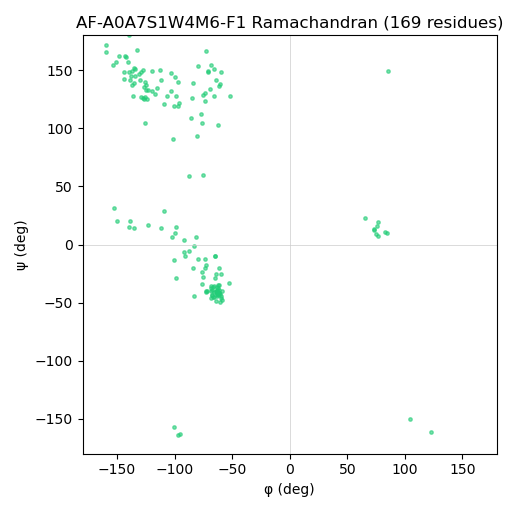85 7.739 8.338 1.00 96.88 87 GLY A O 1
ATOM 639 N N . LEU A 1 88 ? 6.979 7.222 7.098 1.00 96.31 88 LEU A N 1
ATOM 640 C CA . LEU A 1 88 ? 7.725 6.521 8.158 1.00 96.31 88 LEU A CA 1
ATOM 641 C C . LEU A 1 88 ? 8.491 7.461 9.108 1.00 96.31 88 LEU A C 1
ATOM 643 O O . LEU A 1 88 ? 9.166 6.996 10.022 1.00 96.31 88 LEU A O 1
ATOM 647 N N . GLY A 1 89 ? 8.435 8.777 8.884 1.00 95.75 89 GLY A N 1
ATOM 648 C CA . GLY A 1 89 ? 9.258 9.753 9.612 1.00 95.75 89 GLY A CA 1
ATOM 649 C C . GLY A 1 89 ? 10.730 9.776 9.178 1.00 95.75 89 GLY A C 1
ATOM 650 O O . GLY A 1 89 ? 11.548 10.437 9.811 1.00 95.75 89 GLY A O 1
ATOM 651 N N . THR A 1 90 ? 11.068 9.076 8.095 1.00 95.62 90 THR A N 1
ATOM 652 C CA . THR A 1 90 ? 12.391 9.065 7.458 1.00 95.62 90 THR A CA 1
ATOM 653 C C . THR A 1 90 ? 12.237 9.249 5.947 1.00 95.62 90 THR A C 1
ATOM 655 O O . THR A 1 90 ? 11.130 9.112 5.418 1.00 95.62 90 THR A O 1
ATOM 658 N N . ALA A 1 91 ? 13.344 9.524 5.252 1.00 96.75 91 ALA A N 1
ATOM 659 C CA . ALA A 1 91 ? 13.415 9.552 3.786 1.00 96.75 91 ALA A CA 1
ATOM 660 C C . ALA A 1 91 ? 13.998 8.248 3.194 1.00 96.75 91 ALA A C 1
ATOM 662 O O . ALA A 1 91 ? 14.424 8.202 2.042 1.00 96.75 91 ALA A O 1
ATOM 663 N N . GLU A 1 92 ? 14.068 7.176 3.989 1.00 97.81 92 GLU A N 1
ATOM 664 C CA . GLU A 1 92 ? 14.647 5.906 3.549 1.00 97.81 92 GLU A CA 1
ATOM 665 C C . GLU A 1 92 ? 13.608 5.059 2.816 1.00 97.81 92 GLU A C 1
ATOM 667 O O . GLU A 1 92 ? 12.513 4.808 3.326 1.00 97.81 92 GLU A O 1
ATOM 672 N N . SER A 1 93 ? 13.947 4.637 1.597 1.00 98.38 93 SER A N 1
ATOM 673 C CA . SER A 1 93 ? 13.106 3.757 0.782 1.00 98.38 93 SER A CA 1
ATOM 674 C C . SER A 1 93 ? 13.072 2.337 1.359 1.00 98.38 93 SER A C 1
ATOM 676 O O . SER A 1 93 ? 14.061 1.864 1.916 1.00 98.38 93 SER A O 1
ATOM 678 N N . ALA A 1 94 ? 11.958 1.623 1.179 1.00 98.56 94 ALA A N 1
ATOM 679 C CA . ALA A 1 94 ? 11.754 0.297 1.765 1.00 98.56 94 ALA A CA 1
ATOM 680 C C . ALA A 1 94 ? 11.343 -0.737 0.709 1.00 98.56 94 ALA A C 1
ATOM 682 O O . ALA A 1 94 ? 10.348 -0.561 0.010 1.00 98.56 94 ALA A O 1
ATOM 683 N N . CYS A 1 95 ? 12.068 -1.854 0.621 1.00 98.38 95 CYS A N 1
ATOM 684 C CA . CYS A 1 95 ? 11.722 -2.973 -0.264 1.00 98.38 95 CYS A CA 1
ATOM 685 C C . CYS A 1 95 ? 10.853 -4.050 0.409 1.00 98.38 95 CYS A C 1
ATOM 687 O O . CYS A 1 95 ? 10.374 -4.962 -0.266 1.00 98.38 95 CYS A O 1
ATOM 689 N N . LEU A 1 96 ? 10.623 -3.937 1.720 1.00 98.56 96 LEU A N 1
ATOM 690 C CA . LEU A 1 96 ? 9.630 -4.707 2.470 1.00 98.56 96 LEU A CA 1
ATOM 691 C C . LEU A 1 96 ? 8.509 -3.777 2.958 1.00 98.56 96 LEU A C 1
ATOM 693 O O . LEU A 1 96 ? 8.782 -2.607 3.225 1.00 98.56 96 LEU A O 1
ATOM 697 N N . PRO A 1 97 ? 7.269 -4.276 3.114 1.00 98.50 97 PRO A N 1
ATOM 698 C CA . PRO A 1 97 ? 6.169 -3.513 3.695 1.00 98.50 97 PRO A CA 1
ATOM 699 C C . PRO A 1 97 ? 6.459 -3.120 5.152 1.00 98.50 97 PRO A C 1
ATOM 701 O O . PRO A 1 97 ? 6.331 -3.929 6.072 1.00 98.50 97 PRO A O 1
ATOM 704 N N . ALA A 1 98 ? 6.832 -1.862 5.363 1.00 97.94 98 ALA A N 1
ATOM 705 C CA . ALA A 1 98 ? 7.103 -1.280 6.669 1.00 97.94 98 ALA A CA 1
ATOM 706 C C . ALA A 1 98 ? 5.803 -0.807 7.329 1.00 97.94 98 ALA A C 1
ATOM 708 O O . ALA A 1 98 ? 4.938 -0.242 6.663 1.00 97.94 98 ALA A O 1
ATOM 709 N N . LEU A 1 99 ? 5.664 -1.046 8.633 1.00 95.56 99 LEU A N 1
ATOM 710 C CA . LEU A 1 99 ? 4.502 -0.616 9.410 1.00 95.56 99 LEU A CA 1
ATOM 711 C C . LEU A 1 99 ? 4.541 0.901 9.642 1.00 95.56 99 LEU A C 1
ATOM 713 O O . LEU A 1 99 ? 5.539 1.427 10.131 1.00 95.56 99 LEU A O 1
ATOM 717 N N . ILE A 1 100 ? 3.427 1.574 9.365 1.00 94.19 100 ILE A N 1
ATOM 718 C CA . ILE A 1 100 ? 3.184 2.970 9.724 1.00 94.19 100 ILE A CA 1
ATOM 719 C C . ILE A 1 100 ? 2.295 2.990 10.969 1.00 94.19 100 ILE A C 1
ATOM 721 O O . ILE A 1 100 ? 1.161 2.505 10.955 1.00 94.19 100 ILE A O 1
ATOM 725 N N . SER A 1 101 ? 2.808 3.569 12.051 1.00 85.69 101 SER A N 1
ATOM 726 C CA . SER A 1 101 ? 2.084 3.697 13.316 1.00 85.69 101 SER A CA 1
ATOM 727 C C . SER A 1 101 ? 1.043 4.816 13.236 1.00 85.69 101 SER A C 1
ATOM 729 O O . SER A 1 101 ? 1.388 5.993 13.312 1.00 85.69 101 SER A O 1
ATOM 731 N N . LEU A 1 102 ? -0.234 4.447 13.116 1.00 84.12 102 LEU A N 1
ATOM 732 C CA . LEU A 1 102 ? -1.376 5.362 13.184 1.00 84.12 102 LEU A CA 1
ATOM 733 C C . LEU A 1 102 ? -2.369 4.861 14.236 1.00 84.12 102 LEU A C 1
ATOM 735 O O . LEU A 1 102 ? -2.831 3.726 14.161 1.00 84.12 102 LEU A O 1
ATOM 739 N N . ASP A 1 103 ? -2.718 5.713 15.202 1.00 82.69 103 ASP A N 1
ATOM 740 C CA . ASP A 1 103 ? -3.760 5.422 16.198 1.00 82.69 103 ASP A CA 1
ATOM 741 C C . ASP A 1 103 ? -5.144 5.844 15.675 1.00 82.69 103 ASP A C 1
ATOM 743 O O . ASP A 1 103 ? -5.808 6.738 16.207 1.00 82.69 103 ASP A O 1
ATOM 747 N N . ALA A 1 104 ? -5.533 5.267 14.537 1.00 84.25 104 ALA A N 1
ATOM 748 C CA . ALA A 1 104 ? -6.782 5.578 13.853 1.00 84.25 104 ALA A CA 1
ATOM 749 C C . ALA A 1 104 ? -7.271 4.396 13.002 1.00 84.25 104 ALA A C 1
ATOM 751 O O . ALA A 1 104 ? -6.482 3.567 12.546 1.00 84.25 104 ALA A O 1
ATOM 752 N N . ASP A 1 105 ? -8.581 4.340 12.766 1.00 87.31 105 ASP A N 1
ATOM 753 C CA . ASP A 1 105 ?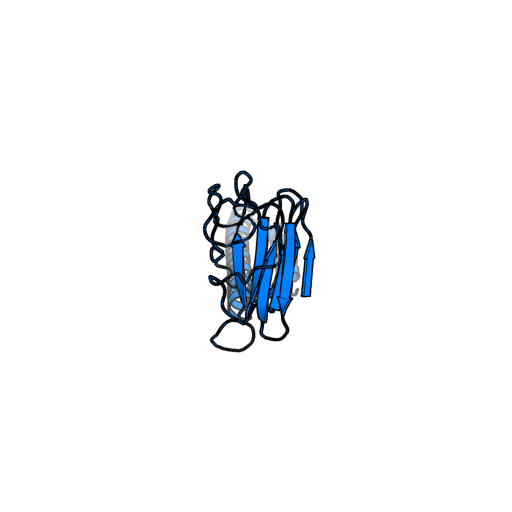 -9.206 3.351 11.888 1.00 87.31 105 ASP A CA 1
ATOM 754 C C . ASP A 1 105 ? -9.168 3.838 10.434 1.00 87.31 105 ASP A C 1
ATOM 756 O O . ASP A 1 105 ? -9.858 4.790 10.058 1.00 87.31 105 ASP A O 1
ATOM 760 N N . ILE A 1 106 ? -8.335 3.208 9.609 1.00 90.62 106 ILE A N 1
ATOM 761 C CA . ILE A 1 106 ? -8.061 3.620 8.234 1.00 90.62 106 ILE A CA 1
ATOM 762 C C . ILE A 1 106 ? -9.215 3.203 7.328 1.00 90.62 106 ILE A C 1
ATOM 764 O O . ILE A 1 106 ? -9.404 2.023 7.033 1.00 90.62 106 ILE A O 1
ATOM 768 N N . LYS A 1 107 ? -9.960 4.178 6.805 1.00 89.38 107 LYS A N 1
ATOM 769 C CA . LYS A 1 107 ? -11.117 3.947 5.931 1.00 89.38 107 LYS A CA 1
ATOM 770 C C . LYS A 1 107 ? -10.718 3.732 4.478 1.00 89.38 107 LYS A C 1
ATOM 772 O O . LYS A 1 107 ? -11.237 2.818 3.845 1.00 89.38 107 LYS A O 1
ATOM 777 N N . CYS A 1 108 ? -9.803 4.547 3.966 1.00 88.44 108 CYS A N 1
ATOM 778 C CA . CYS A 1 108 ? -9.279 4.418 2.611 1.00 88.44 108 CYS A CA 1
ATOM 779 C C . CYS A 1 108 ? -7.937 5.137 2.463 1.00 88.44 108 CYS A C 1
ATOM 781 O O . CYS A 1 108 ? -7.540 5.946 3.306 1.00 88.44 108 CYS A O 1
ATOM 783 N N . CYS A 1 109 ? -7.243 4.838 1.371 1.00 94.81 109 CYS A N 1
ATOM 784 C CA . CYS A 1 109 ? -5.991 5.479 1.006 1.00 94.81 109 CYS A CA 1
ATOM 785 C C . CYS A 1 109 ? -5.989 5.845 -0.481 1.00 94.81 109 CYS A C 1
ATOM 787 O O . CYS A 1 109 ? -6.658 5.209 -1.296 1.00 94.81 109 CYS A O 1
ATOM 789 N N . ALA A 1 110 ? -5.249 6.892 -0.822 1.00 96.31 110 ALA A N 1
ATOM 790 C CA . ALA A 1 110 ? -5.018 7.333 -2.186 1.00 96.31 110 ALA A CA 1
ATOM 791 C C . ALA A 1 110 ? -3.554 7.743 -2.327 1.00 96.31 110 ALA A C 1
ATOM 793 O O . ALA A 1 110 ? -2.976 8.340 -1.419 1.00 96.31 110 ALA A O 1
ATOM 794 N N . LEU A 1 111 ? -2.958 7.420 -3.469 1.00 98.12 111 LEU A N 1
ATOM 795 C CA . LEU A 1 111 ? -1.554 7.694 -3.734 1.00 98.12 111 LEU A CA 1
ATOM 796 C C . LEU A 1 111 ? -1.407 8.503 -5.010 1.00 98.12 111 LEU A C 1
ATOM 798 O O . LEU A 1 111 ? -2.004 8.187 -6.039 1.00 98.12 111 LEU A O 1
ATOM 802 N N . GLY A 1 112 ? -0.592 9.547 -4.925 1.00 97.75 112 GLY A N 1
ATOM 803 C CA . GLY A 1 112 ? -0.148 10.322 -6.067 1.00 97.75 112 GLY A CA 1
ATOM 804 C C . GLY A 1 112 ? 1.206 9.842 -6.583 1.00 97.75 112 GLY A C 1
ATOM 805 O O . GLY A 1 112 ? 1.707 8.762 -6.260 1.00 97.75 112 GLY A O 1
ATOM 806 N N . TRP A 1 113 ? 1.850 10.691 -7.380 1.00 97.44 113 TRP A N 1
ATOM 807 C CA . TRP A 1 113 ? 3.199 10.419 -7.875 1.00 97.44 113 TRP A CA 1
ATOM 808 C C . TRP A 1 113 ? 4.218 10.270 -6.730 1.00 97.44 113 TRP A C 1
ATOM 810 O O . TRP A 1 113 ? 4.942 9.274 -6.667 1.00 97.44 113 TRP A O 1
ATOM 820 N N . ALA A 1 114 ? 4.217 11.237 -5.808 1.00 96.69 114 ALA A N 1
ATOM 821 C CA . ALA A 1 114 ? 5.178 11.370 -4.710 1.00 96.69 114 ALA A CA 1
ATOM 822 C C . ALA A 1 114 ? 4.523 11.790 -3.377 1.00 96.69 114 ALA A C 1
ATOM 824 O O . ALA A 1 114 ? 5.189 12.322 -2.502 1.00 96.69 114 ALA A O 1
ATOM 825 N N . HIS A 1 115 ? 3.214 11.586 -3.219 1.00 96.69 115 HIS A N 1
ATOM 826 C CA . HIS A 1 115 ? 2.510 11.871 -1.968 1.00 96.69 115 HIS A CA 1
ATOM 827 C C . HIS A 1 115 ? 1.470 10.796 -1.670 1.00 96.69 115 HIS A C 1
ATOM 829 O O . HIS A 1 115 ? 0.959 10.143 -2.585 1.00 96.69 115 HIS A O 1
ATOM 835 N N . SER A 1 116 ? 1.134 10.686 -0.389 1.00 97.62 116 SER A N 1
ATOM 836 C CA . SER A 1 116 ? 0.210 9.698 0.154 1.00 97.62 116 SER A CA 1
ATOM 837 C C . SER A 1 116 ? -0.878 10.385 0.958 1.00 97.62 116 SER A C 1
ATOM 839 O O . SER A 1 116 ? -0.602 11.282 1.752 1.00 97.62 116 SER A O 1
ATOM 841 N N . LEU A 1 117 ? -2.117 9.951 0.760 1.00 96.75 117 LEU A N 1
ATOM 842 C CA . LEU A 1 117 ? -3.282 10.418 1.495 1.00 96.75 117 LEU A CA 1
ATOM 843 C C . LEU A 1 117 ? -3.985 9.226 2.124 1.00 96.75 117 LEU A C 1
ATOM 845 O O . LEU A 1 117 ? -4.176 8.184 1.494 1.00 96.75 117 LEU A O 1
ATOM 849 N N . VAL A 1 118 ? -4.396 9.398 3.373 1.00 95.06 118 VAL A N 1
ATOM 850 C CA . VAL A 1 118 ? -5.110 8.379 4.131 1.00 95.06 118 VAL A CA 1
ATOM 851 C C . VAL A 1 118 ? -6.260 9.052 4.859 1.00 95.06 118 VAL A C 1
ATOM 853 O O . VAL A 1 118 ? -6.059 10.045 5.555 1.00 95.06 118 VAL A O 1
ATOM 856 N N . ILE A 1 119 ? -7.467 8.520 4.685 1.00 92.81 119 ILE A N 1
ATOM 857 C CA . ILE A 1 119 ? -8.633 8.939 5.459 1.00 92.81 119 ILE A CA 1
ATOM 858 C C . ILE A 1 119 ? -8.783 7.955 6.605 1.00 92.81 119 ILE A C 1
ATOM 860 O O . ILE A 1 119 ? -8.932 6.750 6.385 1.00 92.81 119 ILE A O 1
ATOM 864 N N . ALA A 1 120 ? -8.753 8.481 7.822 1.00 89.19 120 ALA A N 1
ATOM 865 C CA . ALA A 1 120 ? -8.860 7.699 9.035 1.00 89.19 120 ALA A CA 1
ATOM 866 C C . ALA A 1 120 ? -9.898 8.301 9.979 1.00 89.19 120 ALA A C 1
ATOM 868 O O . ALA A 1 120 ? -10.069 9.519 10.044 1.00 89.19 120 ALA A O 1
ATOM 869 N N . GLU A 1 121 ? -10.583 7.442 10.721 1.00 84.19 121 GLU A N 1
ATOM 870 C CA . GLU A 1 121 ? -11.465 7.850 11.801 1.00 84.19 121 GLU A CA 1
ATOM 871 C C . GLU A 1 121 ? -10.724 7.711 13.128 1.00 84.19 121 GLU A C 1
ATOM 873 O O . GLU A 1 121 ? -10.146 6.664 13.428 1.00 84.19 121 GLU A O 1
ATOM 878 N N . SER A 1 122 ? -10.712 8.785 13.921 1.00 72.31 122 SER A N 1
ATOM 879 C CA . SER A 1 122 ? -10.114 8.740 15.251 1.00 72.31 122 SER A CA 1
ATOM 880 C C . SER A 1 122 ? -10.839 7.721 16.116 1.00 72.31 122 SER A C 1
ATOM 882 O O . SER A 1 122 ? -12.073 7.670 16.146 1.00 72.31 122 SER A O 1
ATOM 884 N N . THR A 1 123 ? -10.067 6.926 16.854 1.00 69.69 123 THR A N 1
ATOM 885 C CA . THR A 1 123 ? -10.645 6.056 17.873 1.00 69.69 123 THR A CA 1
ATOM 886 C C . THR A 1 123 ? -11.380 6.922 18.909 1.00 69.69 123 THR A C 1
ATOM 888 O O . THR A 1 123 ? -10.965 8.061 19.171 1.00 69.69 123 THR A O 1
ATOM 891 N N . PRO A 1 124 ? -12.471 6.428 19.524 1.00 69.56 124 PRO A N 1
ATOM 892 C CA . PRO A 1 124 ? -13.205 7.178 20.546 1.00 69.56 124 PRO A CA 1
ATOM 893 C C . PRO A 1 124 ? -12.298 7.690 21.677 1.00 69.56 124 PRO A C 1
ATOM 895 O O . PRO A 1 124 ? -12.503 8.786 22.193 1.00 69.56 124 PRO A O 1
ATOM 898 N N . GLU A 1 125 ? -11.254 6.928 22.010 1.00 66.75 125 GLU A N 1
ATOM 899 C CA . GLU A 1 125 ? -10.241 7.263 23.014 1.00 66.75 125 GLU A CA 1
ATOM 900 C C . GLU A 1 125 ? -9.390 8.481 22.615 1.00 66.75 125 GLU A C 1
ATOM 902 O O . GLU A 1 125 ? -9.192 9.396 23.421 1.00 66.75 125 GLU A O 1
ATOM 9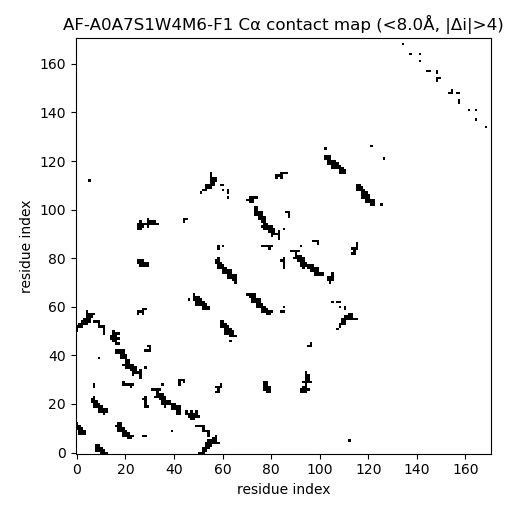07 N N . VAL A 1 126 ? -8.925 8.540 21.360 1.00 64.81 126 VAL A N 1
ATOM 908 C CA . VAL A 1 126 ? -8.184 9.693 20.820 1.00 64.81 126 VAL A CA 1
ATOM 909 C C . VAL A 1 126 ? -9.099 10.906 20.681 1.00 64.81 126 VAL A C 1
ATOM 911 O O . VAL A 1 126 ? -8.697 12.019 21.029 1.00 64.81 126 VAL A O 1
ATOM 914 N N . ARG A 1 127 ? -10.351 10.703 20.246 1.00 63.47 127 ARG A N 1
ATOM 915 C CA . ARG A 1 127 ? -11.358 11.770 20.162 1.00 63.47 127 ARG A CA 1
ATOM 916 C C . ARG A 1 127 ? -11.600 12.395 21.540 1.00 63.47 127 ARG A C 1
ATOM 918 O O . ARG A 1 127 ? -11.490 13.608 21.671 1.00 63.47 127 ARG A O 1
ATOM 925 N N . ALA A 1 128 ? -11.800 11.579 22.578 1.00 62.53 128 ALA A N 1
ATOM 926 C CA . ALA A 1 128 ? -11.984 12.052 23.951 1.00 62.53 128 ALA A CA 1
ATOM 927 C C . ALA A 1 128 ? -10.766 12.831 24.483 1.00 62.53 128 ALA A C 1
ATOM 929 O O . ALA A 1 128 ? -10.926 13.882 25.104 1.00 62.53 128 ALA A O 1
ATOM 930 N N . ARG A 1 129 ? -9.536 12.369 24.213 1.00 62.19 129 ARG A N 1
ATOM 931 C CA . ARG A 1 129 ? -8.308 13.093 24.599 1.00 62.19 129 ARG A CA 1
ATOM 932 C C . ARG A 1 129 ? -8.151 14.423 23.865 1.00 62.19 129 ARG A C 1
ATOM 934 O O . ARG A 1 129 ? -7.762 15.405 24.492 1.00 62.19 129 ARG A O 1
ATOM 941 N N . SER A 1 130 ? -8.463 14.468 22.571 1.00 61.69 130 SER A N 1
ATOM 942 C CA . SER A 1 130 ? -8.417 15.697 21.773 1.00 61.69 130 SER A CA 1
ATOM 943 C C . SER A 1 130 ? -9.426 16.734 22.280 1.00 61.69 130 SER A C 1
ATOM 945 O O . SER A 1 130 ? -9.051 17.888 22.479 1.00 61.69 130 SER A O 1
ATOM 947 N N . THR A 1 131 ? -10.652 16.313 22.613 1.00 63.72 131 THR A N 1
ATOM 948 C CA . THR A 1 131 ? -11.672 17.175 23.236 1.00 63.72 131 THR A CA 1
ATOM 949 C C . THR A 1 131 ? -11.242 17.683 24.616 1.00 63.72 131 THR A C 1
ATOM 951 O O . THR A 1 131 ? -11.438 18.848 24.940 1.00 63.72 131 THR A O 1
ATOM 954 N N . LEU A 1 132 ? -10.609 16.846 25.442 1.00 60.75 132 LEU A N 1
ATOM 955 C CA . LEU A 1 132 ? -10.115 17.276 26.756 1.00 60.75 132 LEU A CA 1
ATOM 956 C C . LEU A 1 132 ? -8.941 18.261 26.650 1.00 60.75 132 LEU A C 1
ATOM 958 O O . LEU A 1 132 ? -8.841 19.190 27.452 1.00 60.75 132 LEU A O 1
ATOM 962 N N . LEU A 1 133 ? -8.047 18.068 25.678 1.00 60.28 133 LEU A N 1
ATOM 963 C CA . LEU A 1 133 ? -6.940 18.989 25.415 1.00 60.28 133 LEU A CA 1
ATOM 964 C C . LEU A 1 133 ? -7.450 20.331 24.885 1.00 60.28 133 LEU A C 1
ATOM 966 O O . LEU A 1 133 ? -7.014 21.362 25.392 1.00 60.28 133 LEU A O 1
ATOM 970 N N . SER A 1 134 ? -8.416 20.337 23.959 1.00 63.97 134 SER A N 1
ATOM 971 C CA . SER A 1 134 ? -9.022 21.585 23.479 1.00 63.97 134 SER A CA 1
ATOM 972 C C . SER A 1 134 ? -9.724 22.337 24.612 1.00 63.97 134 SER A C 1
ATOM 974 O O . SER A 1 134 ? -9.492 23.532 24.786 1.00 63.97 134 SER A O 1
ATOM 976 N N . GLN A 1 135 ? -10.480 21.638 25.466 1.00 62.06 135 GLN A N 1
ATOM 977 C CA . GLN A 1 135 ? -11.118 22.233 26.644 1.00 62.06 135 GLN A CA 1
ATOM 978 C C . GLN A 1 135 ? -10.103 22.820 27.638 1.00 62.06 135 GLN A C 1
ATOM 980 O O . GLN A 1 135 ? -10.333 23.900 28.186 1.00 62.06 135 GLN A O 1
ATOM 985 N N . ARG A 1 136 ? -8.958 22.157 27.860 1.00 61.78 136 ARG A N 1
ATOM 986 C CA . ARG A 1 136 ? -7.879 22.676 28.721 1.00 61.78 136 ARG A CA 1
ATOM 987 C C . ARG A 1 136 ? -7.220 23.920 28.138 1.00 61.78 136 ARG A C 1
ATOM 989 O O . ARG A 1 136 ? -7.059 24.896 28.863 1.00 61.78 136 ARG A O 1
ATOM 996 N N . THR A 1 137 ? -6.899 23.921 26.846 1.00 63.34 137 THR A N 1
ATOM 997 C CA . THR A 1 137 ? -6.327 25.095 26.174 1.00 63.34 137 THR A CA 1
ATOM 998 C C . THR A 1 137 ? -7.292 26.279 26.216 1.00 63.34 137 THR A C 1
ATOM 1000 O O . THR A 1 137 ? -6.875 27.392 26.526 1.00 63.34 137 THR A O 1
ATOM 1003 N N . VAL A 1 138 ? -8.593 26.054 25.998 1.00 67.94 138 VAL A N 1
ATOM 1004 C CA . VAL A 1 138 ? -9.614 27.105 26.136 1.00 67.94 138 VAL A CA 1
ATOM 1005 C C . VAL A 1 138 ? -9.688 27.610 27.581 1.00 67.94 138 VAL A C 1
ATOM 1007 O O . VAL 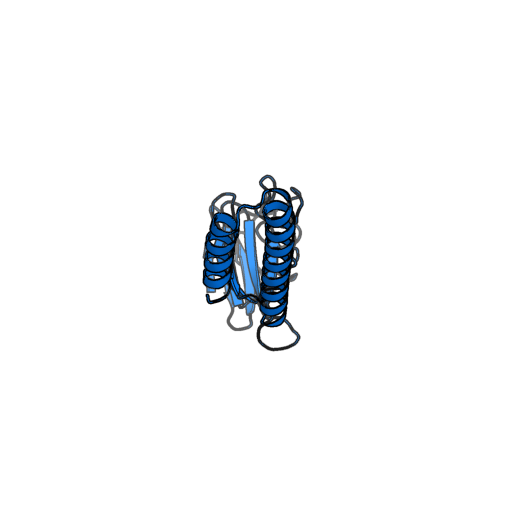A 1 138 ? -9.689 28.819 27.807 1.00 67.94 138 VAL A O 1
ATOM 1010 N N . SER A 1 139 ? -9.667 26.715 28.575 1.00 67.19 139 SER A N 1
ATOM 1011 C CA . SER A 1 139 ? -9.661 27.105 29.990 1.00 67.19 139 SER A CA 1
ATOM 1012 C C . SER A 1 139 ? -8.424 27.921 30.386 1.00 67.19 139 SER A C 1
ATOM 1014 O O . SER A 1 139 ? -8.542 28.823 31.216 1.00 67.19 139 SER A O 1
ATOM 1016 N N . GLU A 1 140 ? -7.243 27.617 29.850 1.00 73.62 140 GLU A N 1
ATOM 1017 C CA . GLU A 1 140 ? -6.013 28.366 30.132 1.00 73.62 140 GLU A CA 1
ATOM 1018 C C . GLU A 1 140 ? -6.009 29.739 29.454 1.00 73.62 140 GLU A C 1
ATOM 1020 O O . GLU A 1 140 ? -5.650 30.733 30.090 1.00 73.62 140 GLU A O 1
ATOM 1025 N N . SER A 1 141 ? -6.483 29.819 28.209 1.00 69.50 141 SER A N 1
ATOM 1026 C CA . SER A 1 141 ? -6.686 31.081 27.489 1.00 69.50 141 SER A CA 1
ATOM 1027 C C . SER A 1 141 ? -7.683 31.993 28.208 1.00 69.50 141 SER A C 1
ATOM 1029 O O . SER A 1 141 ? -7.410 33.179 28.381 1.00 69.50 141 SER A O 1
ATOM 1031 N N . LEU A 1 142 ? -8.792 31.440 28.715 1.00 66.19 142 LEU A N 1
ATOM 1032 C CA . LEU A 1 142 ? -9.768 32.173 29.529 1.00 66.19 142 LEU A CA 1
ATOM 1033 C C . LEU A 1 142 ? -9.164 32.689 30.841 1.00 66.19 142 LEU A C 1
ATOM 1035 O O . LEU A 1 142 ? -9.406 33.833 31.218 1.00 66.19 142 LEU A O 1
ATOM 1039 N N . ARG A 1 143 ? -8.344 31.882 31.529 1.00 69.88 143 ARG A N 1
ATOM 1040 C CA . ARG A 1 143 ? -7.648 32.314 32.756 1.00 69.88 143 ARG A CA 1
ATOM 1041 C C . ARG A 1 143 ? -6.658 33.448 32.492 1.00 69.88 143 ARG A C 1
ATOM 1043 O O . ARG A 1 143 ? -6.601 34.386 33.284 1.00 69.88 143 ARG A O 1
ATOM 1050 N N . ARG A 1 144 ? -5.907 33.387 31.388 1.00 72.06 144 ARG A N 1
ATOM 1051 C CA . ARG A 1 144 ? -4.999 34.472 30.981 1.00 72.06 144 ARG A CA 1
ATOM 1052 C C . ARG A 1 144 ? -5.766 35.749 30.647 1.00 72.06 144 ARG A C 1
ATOM 1054 O O . ARG A 1 144 ? -5.459 36.789 31.223 1.00 72.06 144 ARG A O 1
ATOM 1061 N N . ALA A 1 145 ? -6.816 35.653 29.831 1.00 68.06 145 ALA A N 1
ATOM 1062 C CA . ALA A 1 145 ? -7.663 36.795 29.491 1.00 68.06 145 ALA A CA 1
ATOM 1063 C C . ALA A 1 145 ? -8.310 37.437 30.732 1.00 68.06 145 ALA A C 1
ATOM 1065 O O . ALA A 1 145 ? -8.331 38.658 30.839 1.00 68.06 145 ALA A O 1
ATOM 1066 N N . ALA A 1 146 ? -8.764 36.633 31.703 1.00 63.44 146 ALA A N 1
ATOM 1067 C CA . ALA A 1 146 ? -9.283 37.132 32.979 1.00 63.44 146 ALA A CA 1
ATOM 1068 C C . ALA A 1 146 ? -8.218 37.880 33.802 1.00 63.44 146 ALA A C 1
ATOM 1070 O O . ALA A 1 146 ? -8.507 38.907 34.408 1.00 63.44 146 ALA A O 1
ATOM 1071 N N . SER A 1 147 ? -6.973 37.393 33.827 1.00 68.88 147 SER A N 1
ATOM 1072 C CA . SER A 1 147 ? -5.885 38.081 34.536 1.00 68.88 147 SER A CA 1
ATOM 1073 C C . SER A 1 147 ? -5.484 39.410 33.877 1.00 68.88 147 SER A C 1
ATOM 1075 O O . SER A 1 147 ? -5.187 40.388 34.565 1.00 68.88 147 SER A O 1
ATOM 1077 N N . GLU A 1 148 ? -5.527 39.476 32.545 1.00 67.12 148 GLU A N 1
ATOM 1078 C CA . GLU A 1 148 ? -5.205 40.678 31.766 1.00 67.12 148 GLU A CA 1
ATOM 1079 C C . GLU A 1 148 ? -6.325 41.732 31.800 1.00 67.12 148 GLU A C 1
ATOM 1081 O O . GLU A 1 148 ? -6.051 42.932 31.825 1.00 67.12 148 GLU A O 1
ATOM 1086 N N . SER A 1 149 ? -7.594 41.317 31.851 1.00 61.03 149 SER A N 1
ATOM 1087 C CA . SER A 1 149 ? -8.723 42.247 31.978 1.00 61.03 149 SER A CA 1
ATOM 1088 C C . SER A 1 149 ? -8.824 42.845 33.381 1.00 61.03 149 SER A C 1
ATOM 1090 O O . SER A 1 149 ? -9.032 44.050 33.517 1.00 61.03 149 SER A O 1
ATOM 1092 N N . VAL A 1 150 ? -8.583 42.047 34.430 1.00 61.38 150 VAL A N 1
ATOM 1093 C CA . VAL A 1 150 ? -8.536 42.523 35.826 1.00 61.38 150 VAL A CA 1
ATOM 1094 C C . VAL A 1 150 ? -7.421 43.551 36.033 1.00 61.38 150 VAL A C 1
ATOM 1096 O O . VAL A 1 150 ? -7.597 44.507 36.783 1.00 61.38 150 VAL A O 1
ATOM 1099 N N . THR A 1 151 ? -6.290 43.400 35.342 1.00 61.66 151 THR A N 1
ATOM 1100 C CA . THR A 1 151 ? -5.179 44.363 35.421 1.00 61.66 151 THR A CA 1
ATOM 1101 C C . THR A 1 151 ? -5.430 45.653 34.634 1.00 61.66 151 THR A C 1
ATOM 1103 O O . THR A 1 151 ? -4.850 46.680 34.984 1.00 61.66 151 THR A O 1
ATOM 1106 N N . ARG A 1 152 ? -6.300 45.643 33.612 1.00 62.50 152 ARG A N 1
ATOM 1107 C CA . ARG A 1 152 ? -6.640 46.826 32.792 1.00 62.50 152 ARG A CA 1
ATOM 1108 C C . ARG A 1 152 ? -7.958 47.516 33.160 1.00 62.50 152 ARG A C 1
ATOM 1110 O O . ARG A 1 152 ? -8.174 48.638 32.717 1.00 62.50 152 ARG A O 1
ATOM 1117 N N . GLY A 1 153 ? -8.815 46.880 33.959 1.00 64.25 153 GLY A N 1
ATOM 1118 C CA . GLY A 1 153 ? -10.111 47.430 34.375 1.00 64.25 153 GLY A CA 1
ATOM 1119 C C . GLY A 1 153 ? -11.187 47.449 33.279 1.00 64.25 153 GLY A C 1
ATOM 1120 O O . GLY A 1 153 ? -12.207 48.109 33.451 1.00 64.25 153 GLY A O 1
ATOM 1121 N N . ASP A 1 154 ? -10.975 46.739 32.167 1.00 70.38 154 ASP A N 1
ATOM 1122 C CA . ASP A 1 154 ? -11.869 46.730 31.001 1.00 70.38 154 ASP A CA 1
ATOM 1123 C C . ASP A 1 154 ? -12.736 45.456 30.988 1.00 70.38 154 ASP A C 1
ATOM 1125 O O . ASP A 1 154 ? -12.334 44.390 30.506 1.00 70.38 154 ASP A O 1
ATOM 1129 N N . LEU A 1 155 ? -13.914 45.551 31.612 1.00 67.12 155 LEU A N 1
ATOM 1130 C CA . LEU A 1 155 ? -14.849 44.434 31.791 1.00 67.12 155 LEU A CA 1
ATOM 1131 C C . LEU A 1 155 ? -15.605 44.079 30.501 1.00 67.12 155 LEU A C 1
ATOM 1133 O O . LEU A 1 155 ? -15.949 42.912 30.303 1.00 67.12 155 LEU A O 1
ATOM 1137 N N . ASP A 1 156 ? -15.813 45.039 29.600 1.00 72.06 156 ASP A N 1
ATOM 1138 C CA . ASP A 1 156 ? -16.580 44.823 28.367 1.00 72.06 156 ASP A CA 1
ATOM 1139 C C . ASP A 1 156 ? -15.799 43.952 27.372 1.00 72.06 156 ASP A C 1
ATOM 1141 O O . ASP A 1 156 ? -16.350 43.015 26.781 1.00 72.06 156 ASP A O 1
ATOM 1145 N N . ALA A 1 157 ? -14.484 44.172 27.264 1.00 64.56 157 ALA A N 1
ATOM 1146 C CA . ALA A 1 157 ? -13.591 43.327 26.471 1.00 64.56 157 ALA A CA 1
ATOM 1147 C C . ALA A 1 157 ? -13.536 41.876 26.992 1.00 64.56 157 ALA A C 1
ATOM 1149 O O . ALA A 1 157 ? -13.461 40.923 26.210 1.00 64.56 157 ALA A O 1
ATOM 1150 N N . PHE A 1 158 ? -13.626 41.693 28.314 1.00 68.06 158 PHE A N 1
ATOM 1151 C CA . PHE A 1 158 ? -13.657 40.370 28.934 1.00 68.06 158 PHE A CA 1
ATOM 1152 C C . PHE A 1 158 ? -14.948 39.608 28.611 1.00 68.06 158 PHE A C 1
ATOM 1154 O O . PHE A 1 158 ? -14.882 38.442 28.218 1.00 68.06 158 PHE A O 1
ATOM 1161 N N . PHE A 1 159 ? -16.114 40.255 28.720 1.00 69.38 159 PHE A N 1
ATOM 1162 C CA . PHE A 1 159 ? -17.399 39.619 28.413 1.00 69.38 159 PHE A CA 1
ATOM 1163 C C . PHE A 1 159 ? -17.521 39.220 26.938 1.00 69.38 159 PHE A C 1
ATOM 1165 O O . PHE A 1 159 ? -17.991 38.118 26.642 1.00 69.38 159 PHE A O 1
ATOM 1172 N N . ALA A 1 160 ? -17.048 40.061 26.013 1.00 68.44 160 ALA A N 1
ATOM 1173 C CA . ALA A 1 160 ? -17.047 39.745 24.585 1.00 68.44 160 ALA A CA 1
ATOM 1174 C C . ALA A 1 160 ? -16.162 38.525 24.259 1.00 68.44 160 ALA A C 1
ATOM 1176 O O . ALA A 1 160 ? -16.574 37.633 23.513 1.00 68.44 160 ALA A O 1
ATOM 1177 N N . PHE A 1 161 ? -14.970 38.444 24.859 1.00 68.75 161 PHE A N 1
ATOM 1178 C CA . PHE A 1 161 ? -14.069 37.300 24.695 1.00 68.75 161 PHE A CA 1
ATOM 1179 C C . PHE A 1 161 ? -14.632 36.019 25.332 1.00 68.75 161 PHE A C 1
ATOM 1181 O O . PHE A 1 161 ? -14.615 34.956 24.711 1.00 68.75 161 PHE A O 1
ATOM 1188 N N . PHE A 1 162 ? -15.195 36.122 26.540 1.00 71.44 162 PHE A N 1
ATOM 1189 C CA . PHE A 1 162 ? -15.800 35.001 27.261 1.00 71.44 162 PHE A CA 1
ATOM 1190 C C . PHE A 1 162 ? -16.964 34.368 26.484 1.00 71.44 162 PHE A C 1
ATOM 1192 O O . PHE A 1 162 ? -17.022 33.145 26.345 1.00 71.44 162 PHE A O 1
ATOM 1199 N N . MET A 1 163 ? -17.852 35.188 25.912 1.00 73.38 163 MET A N 1
ATOM 1200 C CA . MET A 1 163 ? -18.967 34.699 25.093 1.00 73.38 163 MET A CA 1
ATOM 1201 C C . MET A 1 163 ? -18.495 34.028 23.794 1.00 73.38 163 MET A C 1
ATOM 1203 O O . MET A 1 163 ? -19.070 33.021 23.382 1.00 73.38 163 MET A O 1
ATOM 1207 N N . ASN A 1 164 ? -17.417 34.521 23.178 1.00 68.12 164 ASN A N 1
ATOM 1208 C CA . ASN A 1 164 ? -16.833 33.904 21.984 1.00 68.12 164 ASN A CA 1
ATOM 1209 C C . ASN A 1 164 ? -16.202 32.528 22.292 1.00 68.12 164 ASN A C 1
ATOM 1211 O O . ASN A 1 164 ? -16.383 31.572 21.539 1.00 68.12 164 ASN A O 1
ATOM 1215 N N . CYS A 1 165 ? -15.539 32.377 23.445 1.00 60.62 165 CYS A N 1
ATOM 1216 C CA . CYS A 1 165 ? -15.050 31.073 23.908 1.00 60.62 165 CYS A CA 1
ATOM 1217 C C . CYS A 1 165 ? -16.183 30.092 24.257 1.00 60.62 165 CYS A C 1
ATOM 1219 O O . CYS A 1 165 ? -16.048 28.900 23.990 1.00 60.62 165 CYS A O 1
ATOM 1221 N N . LEU A 1 166 ? -17.301 30.565 24.824 1.00 62.53 166 LEU A N 1
ATOM 1222 C CA . LEU A 1 166 ? -18.476 29.721 25.082 1.00 62.53 166 LEU A CA 1
ATOM 1223 C C . LEU A 1 166 ? -19.094 29.179 23.787 1.00 62.53 166 LEU A C 1
ATOM 1225 O O . LEU A 1 166 ? -19.452 28.005 23.733 1.00 62.53 166 LEU A O 1
ATOM 1229 N N . LEU A 1 167 ? -19.153 29.994 22.731 1.00 62.56 167 LEU A N 1
ATOM 1230 C CA . LEU A 1 167 ? -19.604 29.562 21.404 1.00 62.56 167 LEU A CA 1
ATOM 1231 C C . LEU A 1 167 ? -18.692 28.483 20.799 1.00 62.56 167 LEU A C 1
ATOM 1233 O O . LEU A 1 167 ? -19.188 27.546 20.182 1.00 62.56 167 LEU A O 1
ATOM 1237 N N . GLN A 1 168 ? -17.376 28.567 21.024 1.00 59.88 168 GLN A N 1
ATOM 1238 C CA . GLN A 1 168 ? -16.414 27.550 20.574 1.00 59.88 168 GLN A CA 1
ATOM 1239 C C . GLN A 1 168 ? -16.469 26.234 21.368 1.00 59.88 168 GLN A C 1
ATOM 1241 O O . GLN A 1 168 ? -15.962 25.225 20.889 1.00 59.88 168 GLN A O 1
ATOM 1246 N N . LEU A 1 169 ? -17.062 26.225 22.566 1.00 53.25 169 LEU A N 1
ATOM 1247 C CA . LEU A 1 169 ? -17.219 25.027 23.404 1.00 53.25 169 LEU A CA 1
ATOM 1248 C C . LEU A 1 169 ? -18.541 24.276 23.160 1.00 53.25 169 LEU A C 1
ATOM 1250 O O . LEU A 1 169 ? -18.711 23.177 23.685 1.00 53.25 169 LEU A O 1
ATOM 1254 N N . MET A 1 170 ? -19.477 24.861 22.404 1.00 54.69 170 MET A N 1
ATOM 1255 C CA . MET A 1 170 ? -20.802 24.289 22.117 1.00 54.69 170 MET A CA 1
ATOM 1256 C C . MET A 1 170 ? -20.921 23.612 20.737 1.00 54.69 170 MET A C 1
ATOM 1258 O O . MET A 1 170 ? -22.028 23.242 20.343 1.00 54.69 170 MET A O 1
ATOM 1262 N N . VAL A 1 171 ? -19.807 23.423 20.020 1.00 48.56 171 VAL A N 1
ATOM 1263 C CA . VAL A 1 171 ? -19.708 22.698 18.734 1.00 48.56 1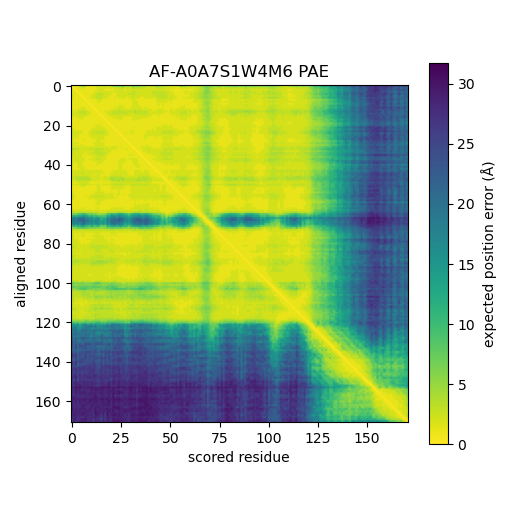71 VAL A CA 1
ATOM 1264 C C . VAL A 1 171 ? -18.722 21.546 18.881 1.00 48.56 171 VAL A C 1
ATOM 1266 O O . VAL A 1 171 ? -19.031 20.446 18.374 1.00 48.56 171 VAL A O 1
#

pLDDT: mean 86.11, std 15.27, range [48.56, 98.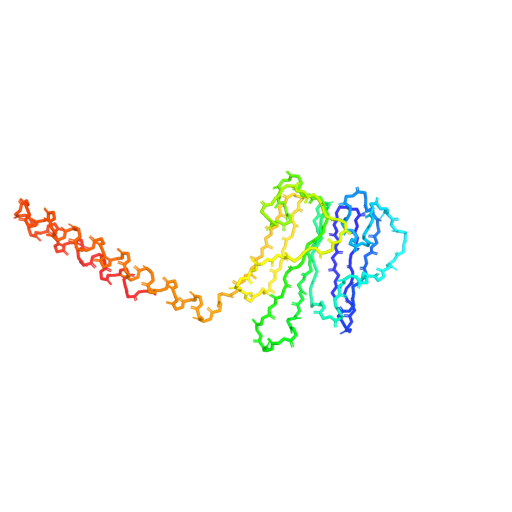88]